Protein AF-A0A7S2ER07-F1 (afdb_monomer)

InterPro domains:
  IPR011704 ATPase, dynein-related, AAA domain [PF07728] (1-76)
  IPR027417 P-loop containing nucleoside triphosphate hydrolase [G3DSA:3.40.50.300] (1-93)
  IPR027417 P-loop containing nucleoside triphosphate hydrolase [SSF52540] (4-98)

Solvent-accessible surface area (backbone atoms only — not comparable to full-atom values): 8187 Å² total; per-residue (Å²): 132,60,66,73,60,53,61,60,46,45,44,45,58,37,97,78,22,30,41,75,41,86,66,81,80,89,75,81,88,60,96,59,102,61,85,77,63,89,78,65,77,55,52,72,44,70,63,58,93,85,64,78,88,86,87,84,76,81,72,68,82,47,92,94,51,77,66,76,54,71,78,59,54,72,58,49,88,84,79,89,78,79,83,90,76,56,64,67,64,50,46,54,52,50,52,58,59,54,69,71,56,79,92,58,57,70,66,59,52,50,55,49,52,51,55,59,56,63,70,75,110

Foldseek 3Di:
DDPVVLVQCVCCLDPQNKGWDQDDDDDPPDPDPDDDDPVPRIDIDHDDPPDDDDDDADDPDDPPGDDDDPVSVVSDDDDDDDDDLDLVVVLVVLCVVLVVDDPDDPVVSVVVSVVVSVVSD

Mean predicted aligned error: 11.17 Å

Radius of gyration: 24.44 Å; Cα contacts (8 Å, |Δi|>4): 63; chains: 1; bounding box: 49×52×50 Å

pLDDT: mean 79.93, std 14.62, range [45.09, 93.94]

Organism: NCBI:txid49249

Structure (mmCIF, N/CA/C/O backbone):
data_AF-A0A7S2ER07-F1
#
_entry.id   AF-A0A7S2ER07-F1
#
loop_
_atom_site.group_PDB
_atom_site.id
_atom_site.type_symbol
_atom_site.label_atom_id
_atom_site.label_alt_id
_atom_site.label_comp_id
_atom_site.label_asym_id
_atom_site.label_entity_id
_atom_site.label_seq_id
_atom_site.pdbx_PDB_ins_code
_atom_site.Cartn_x
_atom_site.Cartn_y
_atom_site.Cartn_z
_atom_site.occupancy
_atom_site.B_iso_or_equiv
_atom_site.auth_seq_id
_atom_site.auth_comp_id
_atom_site.auth_asym_id
_atom_site.auth_atom_id
_atom_site.pdbx_PDB_model_num
ATOM 1 N N . ALA A 1 1 ? 10.441 -0.269 2.471 1.00 69.56 1 ALA A N 1
ATOM 2 C CA . ALA A 1 1 ? 11.152 -1.331 1.736 1.00 69.56 1 ALA A CA 1
ATOM 3 C C . ALA A 1 1 ? 12.578 -0.868 1.507 1.00 69.56 1 ALA A C 1
ATOM 5 O O . ALA A 1 1 ? 12.794 0.339 1.463 1.00 69.56 1 ALA A O 1
ATOM 6 N N . GLU A 1 2 ? 13.528 -1.791 1.425 1.00 80.50 2 GLU A N 1
ATOM 7 C CA . GLU A 1 2 ? 14.911 -1.449 1.090 1.00 80.50 2 GLU A CA 1
ATOM 8 C C . GLU A 1 2 ? 15.017 -1.025 -0.374 1.00 80.50 2 GLU A C 1
ATOM 10 O O . GLU A 1 2 ? 14.370 -1.615 -1.243 1.00 80.50 2 GLU A O 1
ATOM 15 N N . ASP A 1 3 ? 15.853 -0.024 -0.642 1.00 79.75 3 ASP A N 1
ATOM 16 C CA . ASP A 1 3 ? 16.015 0.551 -1.980 1.00 79.75 3 ASP A CA 1
ATOM 17 C C . ASP A 1 3 ? 16.474 -0.519 -2.994 1.00 79.75 3 ASP A C 1
ATOM 19 O O . ASP A 1 3 ? 15.942 -0.587 -4.098 1.00 79.75 3 ASP A O 1
ATOM 23 N N . ALA A 1 4 ? 17.323 -1.464 -2.571 1.00 80.69 4 ALA A N 1
ATOM 24 C CA . ALA A 1 4 ? 17.785 -2.588 -3.393 1.00 80.69 4 ALA A CA 1
ATOM 25 C C . ALA A 1 4 ? 16.654 -3.520 -3.876 1.00 80.69 4 ALA A C 1
ATOM 27 O O . ALA A 1 4 ? 16.718 -4.075 -4.973 1.00 80.69 4 ALA A O 1
ATOM 28 N N . VAL A 1 5 ? 15.598 -3.703 -3.075 1.00 81.38 5 VAL A N 1
ATOM 29 C CA . VAL A 1 5 ? 14.429 -4.499 -3.485 1.00 81.38 5 VAL A CA 1
ATOM 30 C C . VAL A 1 5 ? 13.601 -3.721 -4.503 1.00 81.38 5 VAL A C 1
ATOM 32 O O . VAL A 1 5 ? 13.159 -4.285 -5.501 1.00 81.38 5 VAL A O 1
ATOM 35 N N . LEU A 1 6 ? 13.420 -2.419 -4.277 1.00 80.81 6 LEU A N 1
ATOM 36 C CA . LEU A 1 6 ? 12.673 -1.546 -5.182 1.00 80.81 6 LEU A CA 1
ATOM 37 C C . LEU A 1 6 ? 13.361 -1.437 -6.549 1.00 80.81 6 LEU A C 1
ATOM 39 O O . LEU A 1 6 ? 12.692 -1.499 -7.578 1.00 80.81 6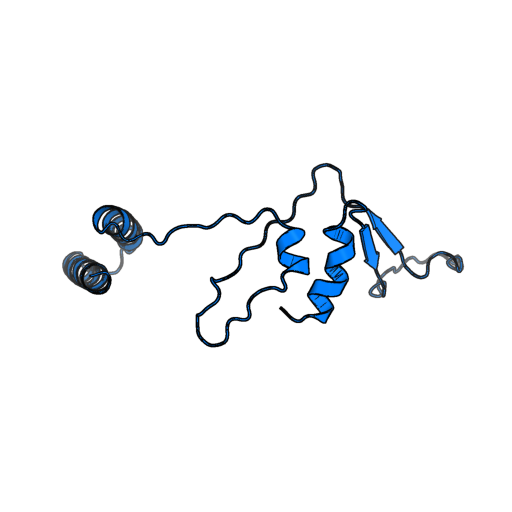 LEU A O 1
ATOM 43 N N . GLU A 1 7 ? 14.692 -1.375 -6.567 1.00 82.19 7 GLU A N 1
ATOM 44 C CA . GLU A 1 7 ? 15.485 -1.381 -7.796 1.00 82.19 7 GLU A CA 1
ATOM 45 C C . GLU A 1 7 ? 15.317 -2.666 -8.607 1.00 82.19 7 GLU A C 1
ATOM 47 O O . GLU A 1 7 ? 15.234 -2.610 -9.831 1.00 82.19 7 GLU A O 1
ATOM 52 N N . ARG A 1 8 ? 15.184 -3.826 -7.955 1.00 81.38 8 ARG A N 1
ATOM 53 C CA . ARG A 1 8 ? 14.914 -5.090 -8.663 1.00 81.38 8 ARG A CA 1
ATOM 54 C C . ARG A 1 8 ? 13.523 -5.118 -9.293 1.00 81.38 8 ARG A C 1
ATOM 56 O O . ARG A 1 8 ? 13.349 -5.692 -10.365 1.00 81.38 8 ARG A O 1
ATOM 63 N N . LEU A 1 9 ? 12.547 -4.464 -8.663 1.00 84.75 9 LEU A N 1
ATOM 64 C CA . LEU A 1 9 ? 11.174 -4.380 -9.167 1.00 84.75 9 LEU A CA 1
ATOM 65 C C . LEU A 1 9 ? 11.005 -3.386 -10.319 1.00 84.75 9 LEU A C 1
ATOM 67 O O . LEU A 1 9 ? 10.015 -3.469 -11.043 1.00 84.75 9 LEU A O 1
ATOM 71 N N . ASN A 1 10 ? 11.962 -2.480 -10.532 1.00 85.12 10 ASN A N 1
ATOM 72 C CA . ASN A 1 10 ? 11.891 -1.474 -11.590 1.00 85.12 10 ASN A CA 1
ATOM 73 C C . ASN A 1 10 ? 11.617 -2.076 -12.975 1.00 85.12 10 ASN A C 1
ATOM 75 O O . ASN A 1 10 ? 10.799 -1.535 -13.715 1.00 85.12 10 ASN A O 1
ATOM 79 N N . SER A 1 11 ? 12.239 -3.216 -13.278 1.00 85.06 11 SER A N 1
ATOM 80 C CA . SER A 1 11 ? 12.072 -3.946 -14.542 1.00 85.06 11 SER A CA 1
ATOM 81 C C . SER A 1 11 ? 10.643 -4.465 -14.770 1.00 85.06 11 SER A C 1
ATOM 83 O O . SER A 1 11 ? 10.164 -4.495 -15.905 1.00 85.06 11 SER A O 1
ATOM 85 N N . VAL A 1 12 ? 9.920 -4.803 -13.698 1.00 88.38 12 VAL A N 1
ATOM 86 C CA . VAL A 1 12 ? 8.520 -5.254 -13.767 1.00 88.38 12 VAL A CA 1
ATOM 87 C C . VAL A 1 12 ? 7.566 -4.070 -13.907 1.00 88.38 12 VAL A C 1
ATOM 89 O O . VAL A 1 12 ? 6.511 -4.190 -14.527 1.00 88.38 12 VAL A O 1
ATOM 92 N N . LEU A 1 13 ? 7.935 -2.929 -13.325 1.00 88.88 13 LEU A N 1
ATOM 93 C CA . LEU A 1 13 ? 7.151 -1.692 -13.345 1.00 88.88 13 LEU A CA 1
ATOM 94 C C . LEU A 1 13 ? 7.348 -0.876 -14.633 1.00 88.88 13 LEU A C 1
ATOM 96 O O . LEU A 1 13 ? 6.593 0.056 -14.899 1.00 88.88 13 LEU A O 1
ATOM 100 N N . GLU A 1 14 ? 8.364 -1.204 -15.426 1.00 85.69 14 GLU A N 1
ATOM 101 C CA . GLU A 1 14 ? 8.602 -0.633 -16.748 1.00 85.69 14 GLU A CA 1
ATOM 102 C C . GLU A 1 14 ? 7.764 -1.334 -17.833 1.00 85.69 14 GLU A C 1
ATOM 104 O O . GLU A 1 14 ? 7.293 -2.456 -17.632 1.00 85.69 14 GLU A O 1
ATOM 109 N N . PRO A 1 15 ? 7.592 -0.722 -19.024 1.00 82.06 15 PRO A N 1
ATOM 110 C CA . PRO A 1 15 ? 6.816 -1.317 -20.118 1.00 82.06 15 PRO A CA 1
ATOM 111 C C . PRO A 1 15 ? 7.288 -2.714 -20.550 1.00 82.06 15 PRO A C 1
ATOM 113 O O . PRO A 1 15 ? 6.517 -3.481 -21.128 1.00 82.06 15 PRO A O 1
ATOM 116 N N . SER A 1 16 ? 8.550 -3.055 -20.277 1.00 82.88 16 SER A N 1
ATOM 117 C CA . SER A 1 16 ? 9.119 -4.380 -20.523 1.00 82.88 16 SER A CA 1
ATOM 118 C C . SER A 1 16 ? 8.437 -5.472 -19.689 1.00 82.88 16 SER A C 1
ATOM 120 O O . SER A 1 16 ? 8.270 -6.583 -20.197 1.00 82.88 16 SER A O 1
ATOM 122 N N . ARG A 1 17 ? 7.977 -5.149 -18.469 1.00 87.94 17 ARG A N 1
ATOM 123 C CA . ARG A 1 17 ? 7.319 -6.053 -17.510 1.00 87.94 17 ARG A CA 1
ATOM 124 C C . ARG A 1 17 ? 8.111 -7.345 -17.282 1.00 87.94 17 ARG A C 1
ATOM 126 O O . ARG A 1 17 ? 7.550 -8.443 -17.334 1.00 87.94 17 ARG A O 1
ATOM 133 N N . LEU A 1 18 ? 9.420 -7.212 -17.088 1.00 88.69 18 LEU A N 1
ATOM 134 C CA . LEU A 1 18 ? 10.348 -8.331 -16.904 1.00 88.69 18 LEU A CA 1
ATOM 135 C C . LEU A 1 18 ? 10.802 -8.416 -15.450 1.00 88.69 18 LEU A C 1
ATOM 137 O O . LEU A 1 18 ? 10.964 -7.391 -14.807 1.00 88.69 18 LEU A O 1
ATOM 141 N N . LEU A 1 19 ? 11.056 -9.619 -14.947 1.00 86.19 19 LEU A N 1
ATOM 142 C CA . LEU A 1 19 ? 11.766 -9.854 -13.694 1.00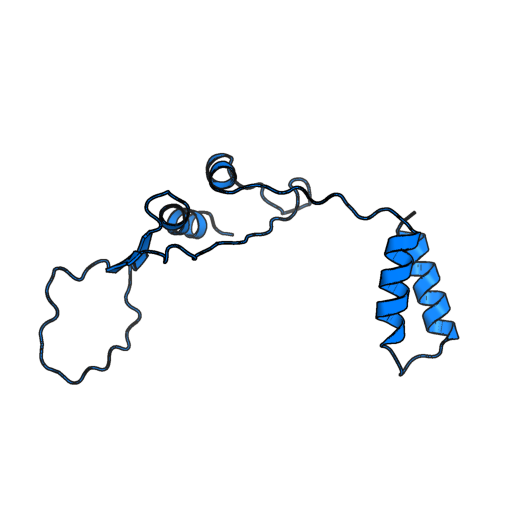 86.19 19 LEU A CA 1
ATOM 143 C C . LEU A 1 19 ? 12.973 -10.744 -13.975 1.00 86.19 19 LEU A C 1
ATOM 145 O O . LEU A 1 19 ? 12.821 -11.839 -14.514 1.00 86.19 19 LEU A O 1
ATOM 149 N N . VAL A 1 20 ? 14.161 -10.294 -13.584 1.00 79.06 20 VAL A N 1
ATOM 150 C CA . VAL A 1 20 ? 15.387 -11.083 -13.738 1.00 79.06 20 VAL A CA 1
ATOM 151 C C . VAL A 1 20 ? 15.607 -11.922 -12.485 1.00 79.06 20 VAL A C 1
ATOM 153 O O . VAL A 1 20 ? 15.782 -11.383 -11.389 1.00 79.06 20 VAL A O 1
ATOM 156 N N . LEU A 1 21 ? 15.623 -13.245 -12.640 1.00 77.81 21 LEU A N 1
ATOM 157 C CA . LEU A 1 21 ? 16.051 -14.151 -11.579 1.00 77.81 21 LEU A CA 1
ATOM 158 C C . LEU A 1 21 ? 17.574 -14.284 -11.607 1.00 77.81 21 LEU A C 1
ATOM 160 O O . LEU A 1 21 ? 18.126 -14.994 -12.446 1.00 77.81 21 LEU A O 1
ATOM 164 N N . ALA A 1 22 ? 18.237 -13.596 -10.676 1.00 68.94 22 ALA A N 1
ATOM 165 C CA . ALA A 1 22 ? 19.691 -13.657 -10.522 1.00 68.94 22 ALA A CA 1
ATOM 166 C C . ALA A 1 22 ? 20.173 -15.010 -9.964 1.00 68.94 22 ALA A C 1
ATOM 168 O O . ALA A 1 22 ? 21.286 -15.438 -10.249 1.00 68.94 22 ALA A O 1
ATOM 169 N N . GLU A 1 23 ? 19.332 -15.697 -9.185 1.00 67.94 23 GLU A N 1
ATOM 170 C CA . GLU A 1 23 ? 19.664 -16.969 -8.545 1.00 67.94 23 GLU A CA 1
ATOM 171 C C . GLU A 1 23 ? 18.467 -17.917 -8.659 1.00 67.94 23 GLU A C 1
ATOM 173 O O . GLU A 1 23 ? 17.369 -17.624 -8.180 1.00 67.94 23 GLU A O 1
ATOM 178 N N . LYS A 1 24 ? 18.662 -19.071 -9.304 1.00 61.25 24 LYS A N 1
ATOM 179 C CA . LYS A 1 24 ? 17.697 -20.169 -9.241 1.00 61.25 24 LYS A CA 1
ATOM 180 C C . LYS A 1 24 ? 17.925 -20.866 -7.901 1.00 61.25 24 LYS A C 1
ATOM 182 O O . LYS A 1 24 ? 18.910 -21.584 -7.754 1.00 61.25 24 LYS A O 1
ATOM 187 N N . GLY A 1 25 ? 17.060 -20.615 -6.917 1.00 54.22 25 GLY A N 1
ATOM 188 C CA . GLY A 1 25 ? 17.065 -21.358 -5.656 1.00 54.22 25 GLY A CA 1
ATOM 189 C C . GLY A 1 25 ? 17.086 -22.857 -5.957 1.00 54.22 25 GLY A C 1
ATOM 190 O O . GLY A 1 25 ? 16.233 -23.352 -6.694 1.00 54.22 25 GLY A O 1
ATOM 191 N N . GLY A 1 26 ? 18.124 -23.544 -5.484 1.00 52.97 26 GLY A N 1
ATOM 192 C CA . GLY A 1 26 ? 18.356 -24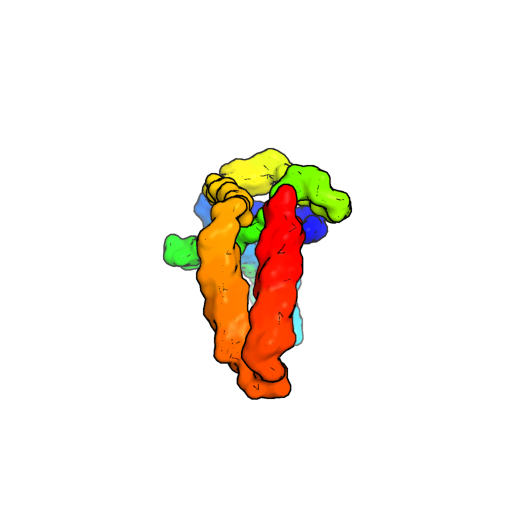.950 -5.778 1.00 52.97 26 GLY A CA 1
ATOM 193 C C . GLY A 1 26 ? 17.251 -25.832 -5.212 1.00 52.97 26 GLY A C 1
ATOM 194 O O . GLY A 1 26 ? 17.267 -26.137 -4.030 1.00 52.97 26 GLY A O 1
ATOM 195 N N . ASP A 1 27 ? 16.325 -26.242 -6.070 1.00 45.91 27 ASP A N 1
ATOM 196 C CA . ASP A 1 27 ? 15.784 -27.600 -6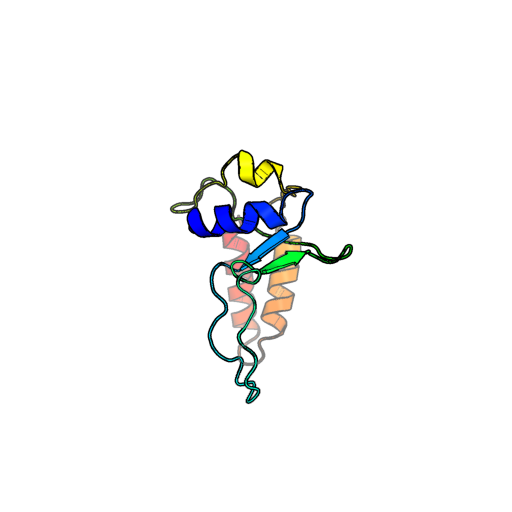.111 1.00 45.91 27 ASP A CA 1
ATOM 197 C C . ASP A 1 27 ? 15.151 -27.815 -7.490 1.00 45.91 27 ASP A C 1
ATOM 199 O O . ASP A 1 27 ? 13.944 -27.732 -7.703 1.00 45.91 27 ASP A O 1
ATOM 203 N N . VAL A 1 28 ? 16.015 -28.008 -8.481 1.00 49.62 28 VAL A N 1
ATOM 204 C CA . VAL A 1 28 ? 15.640 -28.816 -9.636 1.00 49.62 28 VAL A CA 1
ATOM 205 C C . VAL A 1 28 ? 16.385 -30.120 -9.454 1.00 49.62 28 VAL A C 1
ATOM 207 O O . VAL A 1 28 ? 17.435 -30.348 -10.046 1.00 49.62 28 VAL A O 1
ATOM 210 N N . SER A 1 29 ? 15.855 -30.956 -8.568 1.00 45.34 29 SER A N 1
ATOM 211 C CA . SER A 1 29 ? 16.051 -32.399 -8.603 1.00 45.34 29 SER A CA 1
ATOM 212 C C . SER A 1 29 ? 15.432 -32.943 -9.895 1.00 45.34 29 SER A C 1
ATOM 214 O O . SER A 1 29 ? 14.367 -33.551 -9.912 1.00 45.34 29 SER A O 1
ATOM 216 N N . LEU A 1 30 ? 16.100 -32.687 -11.017 1.00 47.62 30 LEU A N 1
ATOM 217 C CA . LEU A 1 30 ? 15.932 -33.483 -12.219 1.00 47.62 30 LEU A CA 1
ATOM 218 C C . LEU A 1 30 ? 17.151 -34.390 -12.290 1.00 47.62 30 LEU A C 1
ATOM 220 O O . LEU A 1 30 ? 18.237 -33.992 -12.704 1.00 47.62 30 LEU A O 1
ATOM 224 N N . ASP A 1 31 ? 16.940 -35.609 -11.804 1.00 45.38 31 ASP A N 1
ATOM 225 C CA . ASP A 1 31 ? 17.634 -36.808 -12.253 1.00 45.38 31 ASP A CA 1
ATOM 226 C C . ASP A 1 31 ? 17.538 -36.880 -13.780 1.00 45.38 31 ASP A C 1
ATOM 228 O O . ASP A 1 31 ? 16.604 -37.446 -14.339 1.00 45.38 31 ASP A O 1
ATOM 232 N N . SER A 1 32 ? 18.422 -36.168 -14.467 1.00 45.09 32 SER A N 1
ATOM 233 C CA . SER A 1 32 ? 18.648 -36.256 -15.902 1.00 45.09 32 SER A CA 1
ATOM 234 C C . SER A 1 32 ? 19.977 -35.577 -16.174 1.00 45.09 32 SER A C 1
ATOM 236 O O . SER A 1 32 ? 20.125 -34.367 -16.029 1.00 45.09 32 SER A O 1
ATOM 238 N N . SER A 1 33 ? 20.955 -36.394 -16.526 1.00 51.94 33 SER A N 1
ATOM 239 C CA . SER A 1 33 ? 22.261 -36.034 -17.056 1.00 51.94 33 SER A CA 1
ATOM 240 C C . SER A 1 33 ? 22.148 -35.201 -18.340 1.00 51.94 33 SER A C 1
ATOM 242 O O . SER A 1 33 ? 22.417 -35.699 -19.430 1.00 51.94 33 SER A O 1
ATOM 244 N N . GLU A 1 34 ? 21.753 -33.941 -18.220 1.00 50.75 34 GLU A N 1
ATOM 245 C CA . GLU A 1 34 ? 21.889 -32.947 -19.274 1.00 50.75 34 GLU A CA 1
ATOM 246 C C . GLU A 1 34 ? 22.567 -31.721 -18.670 1.00 50.75 34 GLU A C 1
ATOM 248 O O . GLU A 1 34 ? 22.037 -31.055 -17.778 1.00 50.75 34 GLU A O 1
ATOM 253 N N . GLU A 1 35 ? 23.797 -31.468 -19.113 1.00 50.88 35 GLU A N 1
ATOM 254 C CA . GLU A 1 35 ? 24.515 -30.237 -18.813 1.00 50.88 35 GLU A CA 1
ATOM 255 C C . GLU A 1 35 ? 23.629 -29.055 -19.228 1.00 50.88 35 GLU A C 1
ATOM 257 O O . GLU A 1 35 ? 23.318 -28.883 -20.407 1.00 50.88 35 GLU A O 1
ATOM 262 N N . LEU A 1 36 ? 23.175 -28.262 -18.251 1.00 48.72 36 LEU A N 1
ATOM 263 C CA . LEU A 1 36 ? 22.379 -27.072 -18.538 1.00 48.72 36 LEU A CA 1
ATOM 264 C C . LEU A 1 36 ? 23.199 -26.126 -19.434 1.00 48.72 36 LEU A C 1
ATOM 266 O O . LEU A 1 36 ? 24.320 -25.772 -19.058 1.00 48.72 36 LEU A O 1
ATOM 270 N N . PRO A 1 37 ? 22.661 -25.678 -20.585 1.00 47.28 37 PRO A N 1
ATOM 271 C CA . PRO A 1 37 ? 23.366 -24.757 -21.466 1.00 47.28 37 PRO A CA 1
ATOM 272 C C . PRO A 1 37 ? 23.760 -23.467 -20.737 1.00 47.28 37 PRO A C 1
ATOM 274 O O . PRO A 1 37 ? 22.984 -22.901 -19.965 1.00 47.28 37 PRO A O 1
ATOM 277 N N . SER A 1 38 ? 24.947 -22.945 -21.043 1.00 50.72 38 SER A N 1
ATOM 278 C CA . SER A 1 38 ? 25.501 -21.688 -20.515 1.00 50.72 38 SER A CA 1
ATOM 279 C C . SER A 1 38 ? 24.684 -20.424 -20.848 1.00 50.72 38 SER A C 1
ATOM 281 O O . SER A 1 38 ? 25.065 -19.327 -20.453 1.00 50.72 38 SER A O 1
ATOM 283 N N . GLU A 1 39 ? 23.558 -20.563 -21.550 1.00 49.47 39 GLU A N 1
ATOM 284 C CA . GLU A 1 39 ? 22.601 -19.494 -21.865 1.00 49.47 39 GLU A CA 1
ATOM 285 C C . GLU A 1 39 ? 21.554 -19.263 -20.756 1.00 49.47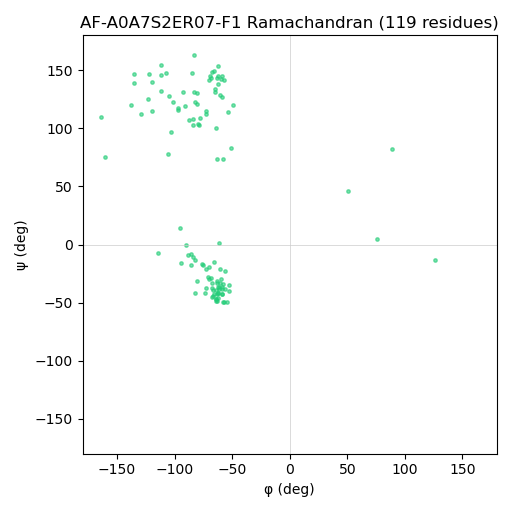 39 GLU A C 1
ATOM 287 O O . GLU A 1 39 ? 20.814 -18.286 -20.805 1.00 49.47 39 GLU A O 1
ATOM 292 N N . PHE A 1 40 ? 21.497 -20.120 -19.728 1.00 46.97 40 PHE A N 1
ATOM 293 C CA . PHE A 1 40 ? 20.496 -20.036 -18.649 1.00 46.97 40 PHE A CA 1
ATOM 294 C C . PHE A 1 40 ? 20.965 -19.278 -17.396 1.00 46.97 40 PHE A C 1
ATOM 296 O O . PHE A 1 40 ? 20.324 -19.335 -16.342 1.00 46.97 40 PHE A O 1
ATOM 303 N N . GLN A 1 41 ? 22.071 -18.544 -17.499 1.00 48.41 41 GLN A N 1
ATOM 304 C CA . GLN A 1 41 ? 22.504 -17.602 -16.474 1.00 48.41 41 GLN A CA 1
ATOM 305 C C . GLN A 1 41 ? 21.683 -16.312 -16.645 1.00 48.41 41 GLN A C 1
ATOM 307 O O . GLN A 1 41 ? 21.939 -15.543 -17.565 1.00 48.41 41 GLN A O 1
ATOM 312 N N . ASN A 1 42 ? 20.695 -16.105 -15.762 1.00 56.88 42 ASN A N 1
ATOM 313 C CA . ASN A 1 42 ? 19.651 -15.058 -15.771 1.00 56.88 42 ASN A CA 1
ATOM 314 C C . ASN A 1 42 ? 18.376 -15.441 -16.545 1.00 56.88 42 ASN A C 1
ATOM 316 O O . ASN A 1 42 ? 18.167 -15.048 -17.688 1.00 56.88 42 ASN A O 1
ATOM 320 N N . THR A 1 43 ? 17.473 -16.186 -15.900 1.00 71.06 43 THR A N 1
ATOM 321 C CA . THR A 1 43 ? 16.133 -16.417 -16.464 1.00 71.06 43 THR A CA 1
ATOM 322 C C . THR A 1 43 ? 15.308 -15.133 -16.351 1.00 71.06 43 THR A C 1
ATOM 324 O O . THR A 1 43 ? 14.969 -14.701 -15.246 1.00 71.06 43 THR A O 1
ATOM 327 N N . GLU A 1 44 ? 14.987 -14.518 -17.487 1.00 82.12 44 GLU A N 1
ATOM 328 C CA . GLU A 1 44 ? 14.044 -13.403 -17.567 1.00 82.12 44 GLU A CA 1
ATOM 329 C C . GLU A 1 44 ? 12.606 -13.934 -17.557 1.00 82.12 44 GLU A C 1
ATOM 331 O O . GLU A 1 44 ? 12.200 -14.705 -18.426 1.00 82.12 44 GLU A O 1
ATOM 336 N N . ILE A 1 45 ? 11.813 -13.516 -16.573 1.00 86.06 45 ILE A N 1
ATOM 337 C CA . ILE A 1 45 ? 10.389 -13.844 -16.488 1.00 86.06 45 ILE A CA 1
ATOM 338 C C . ILE A 1 45 ? 9.586 -12.646 -16.972 1.00 86.06 45 ILE A C 1
ATOM 340 O O . ILE A 1 45 ? 9.678 -11.561 -16.405 1.00 86.06 45 ILE A O 1
ATOM 344 N N . ARG A 1 46 ? 8.750 -12.847 -17.991 1.00 88.50 46 ARG A N 1
ATOM 345 C CA . ARG A 1 46 ? 7.830 -11.821 -18.491 1.00 88.50 46 ARG A CA 1
ATOM 346 C C . ARG A 1 46 ? 6.466 -11.933 -17.820 1.00 88.50 46 ARG A C 1
ATOM 348 O O . ARG A 1 46 ? 5.878 -13.011 -17.775 1.00 88.50 46 ARG A O 1
ATOM 355 N N . ALA A 1 47 ? 5.945 -10.808 -17.339 1.00 90.38 47 ALA A N 1
ATOM 356 C CA . ALA A 1 47 ? 4.608 -10.751 -16.772 1.00 90.38 47 ALA A CA 1
ATOM 357 C C . ALA A 1 47 ? 3.532 -10.962 -17.849 1.00 90.38 47 ALA A C 1
ATOM 359 O O . ALA A 1 47 ? 3.651 -10.479 -18.979 1.00 90.38 47 ALA A O 1
ATOM 360 N N . ASN A 1 48 ? 2.462 -11.658 -17.465 1.00 92.88 48 ASN A N 1
ATOM 361 C CA . ASN A 1 48 ? 1.267 -11.832 -18.286 1.00 92.88 48 ASN A CA 1
ATOM 362 C C . ASN A 1 48 ? 0.590 -10.475 -18.582 1.00 92.88 48 ASN A C 1
ATOM 364 O O . ASN A 1 48 ? 0.709 -9.537 -17.794 1.00 92.88 48 ASN A O 1
ATOM 368 N N . ASP A 1 49 ? -0.147 -10.367 -19.689 1.00 90.69 49 ASP A N 1
ATOM 369 C CA . ASP A 1 49 ? -0.848 -9.132 -20.067 1.00 90.69 49 ASP A CA 1
ATOM 370 C C . ASP A 1 49 ? -1.879 -8.662 -19.028 1.00 90.69 49 ASP A C 1
ATOM 372 O O . ASP A 1 49 ? -2.067 -7.454 -18.854 1.00 90.69 49 ASP A O 1
ATOM 376 N N . ASP A 1 50 ? -2.479 -9.586 -18.277 1.00 93.94 50 ASP A N 1
ATOM 377 C CA . ASP A 1 50 ? -3.438 -9.300 -17.204 1.00 93.94 50 ASP A CA 1
ATOM 378 C C . ASP A 1 50 ? -2.782 -9.125 -15.831 1.00 93.94 50 ASP A C 1
ATOM 380 O O . ASP A 1 50 ? -3.455 -8.823 -14.844 1.00 93.94 50 ASP A O 1
ATOM 384 N N . PHE A 1 51 ? -1.458 -9.259 -15.742 1.00 90.56 51 PHE A N 1
ATOM 385 C CA . PHE A 1 51 ? -0.746 -9.032 -14.493 1.00 90.56 51 PHE A CA 1
ATOM 386 C C . PHE A 1 51 ? -0.864 -7.566 -14.058 1.00 90.56 51 PHE A C 1
ATOM 388 O O . PHE A 1 51 ? -0.680 -6.634 -14.850 1.00 90.56 51 PHE A O 1
ATOM 395 N N . ARG A 1 52 ? -1.174 -7.351 -12.779 1.00 90.81 52 ARG A N 1
ATOM 396 C CA . ARG A 1 52 ? -1.285 -6.030 -12.153 1.00 90.81 52 ARG A CA 1
ATOM 397 C C . ARG A 1 52 ? -0.571 -6.057 -10.808 1.00 90.81 52 ARG A C 1
ATOM 399 O O . ARG A 1 52 ? -0.710 -7.020 -10.057 1.00 90.81 52 ARG A O 1
ATOM 406 N N . ILE A 1 53 ? 0.155 -4.986 -10.494 1.00 89.88 53 ILE A N 1
ATOM 407 C CA . ILE A 1 53 ? 0.755 -4.774 -9.173 1.00 89.88 53 ILE A CA 1
ATOM 408 C C . ILE A 1 53 ? -0.065 -3.718 -8.448 1.00 89.88 53 ILE A C 1
ATOM 410 O O . ILE A 1 53 ? -0.268 -2.620 -8.962 1.00 89.88 53 ILE A O 1
ATOM 414 N N . PHE A 1 54 ? -0.481 -4.050 -7.231 1.00 92.56 54 PHE A N 1
ATOM 415 C CA . PHE A 1 54 ? -1.060 -3.103 -6.292 1.00 92.56 54 PHE A CA 1
ATOM 416 C C . PHE A 1 54 ? -0.092 -2.926 -5.132 1.00 92.56 54 PHE A C 1
ATOM 418 O O . PHE A 1 54 ? 0.420 -3.899 -4.580 1.00 92.56 54 PHE A O 1
ATOM 425 N N . ALA A 1 55 ? 0.159 -1.675 -4.772 1.00 89.69 55 ALA A N 1
ATOM 426 C CA . ALA A 1 55 ? 0.979 -1.319 -3.634 1.00 89.69 55 ALA A CA 1
ATOM 427 C C . ALA A 1 55 ? 0.275 -0.217 -2.849 1.00 89.69 55 ALA A C 1
ATOM 429 O O . ALA A 1 55 ? -0.409 0.634 -3.415 1.00 89.69 55 ALA A O 1
ATOM 430 N N . THR A 1 56 ? 0.461 -0.234 -1.538 1.00 90.00 56 THR A N 1
ATOM 431 C CA . THR A 1 56 ? -0.008 0.819 -0.644 1.00 90.00 56 THR A CA 1
ATOM 432 C C . THR A 1 56 ? 1.194 1.413 0.055 1.00 90.00 56 THR A C 1
ATOM 434 O O . THR A 1 56 ? 2.089 0.682 0.483 1.00 90.00 56 THR A O 1
ATOM 437 N N . MET A 1 57 ? 1.200 2.727 0.219 1.00 84.12 57 MET A N 1
ATOM 438 C CA . MET A 1 57 ? 2.166 3.401 1.068 1.00 84.12 57 MET A CA 1
ATOM 439 C C . MET A 1 57 ? 1.420 4.195 2.124 1.00 84.12 57 MET A C 1
ATOM 441 O O . MET A 1 57 ? 0.336 4.722 1.882 1.00 84.12 57 MET A O 1
ATOM 445 N N . ASN A 1 58 ? 2.018 4.277 3.302 1.00 82.75 58 ASN A N 1
ATOM 446 C CA . ASN A 1 58 ? 1.590 5.268 4.267 1.00 82.75 58 ASN A CA 1
ATOM 447 C C . ASN A 1 58 ? 1.935 6.667 3.730 1.00 82.75 58 ASN A C 1
ATOM 449 O O . ASN A 1 58 ? 2.958 6.805 3.053 1.00 82.75 58 ASN A O 1
ATOM 453 N N . PRO A 1 59 ? 1.136 7.695 4.048 1.00 78.38 59 PRO A N 1
ATOM 454 C CA . PRO A 1 59 ? 1.444 9.060 3.651 1.00 78.38 59 PRO A CA 1
ATOM 455 C C . PRO A 1 59 ? 2.797 9.517 4.216 1.00 78.38 59 PRO A C 1
ATOM 457 O O . PRO A 1 59 ? 3.171 9.168 5.342 1.00 78.38 59 PRO A O 1
ATOM 460 N N . GLY A 1 60 ? 3.532 10.287 3.408 1.00 65.69 60 GLY A N 1
ATOM 461 C CA . GLY A 1 60 ? 4.777 10.938 3.812 1.00 65.69 60 GLY A CA 1
ATOM 462 C C . GLY A 1 60 ? 4.508 11.974 4.900 1.00 65.69 60 GLY A C 1
ATOM 463 O O . GLY A 1 60 ? 3.574 12.763 4.779 1.00 65.69 60 GLY A O 1
ATOM 464 N N . GLY A 1 61 ? 5.284 11.936 5.986 1.00 68.31 61 GLY A N 1
ATOM 465 C CA . GLY A 1 61 ? 5.163 12.877 7.108 1.00 68.31 61 GLY A CA 1
ATOM 466 C C . GLY A 1 61 ? 4.997 12.229 8.484 1.00 68.31 61 GLY A C 1
ATOM 467 O O . GLY A 1 61 ? 5.187 12.903 9.492 1.00 68.31 61 GLY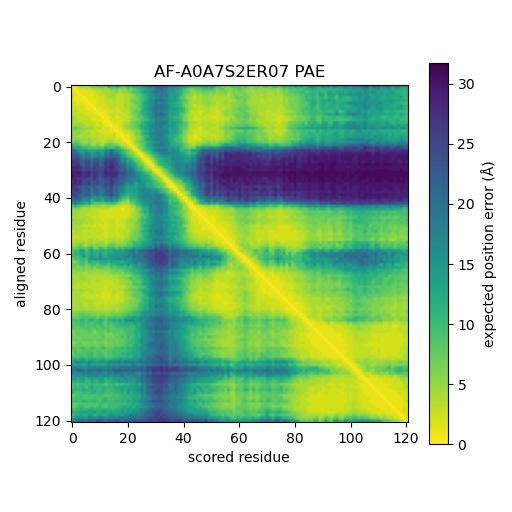 A O 1
ATOM 468 N N . ASP A 1 62 ? 4.697 10.930 8.548 1.00 70.06 62 ASP A N 1
ATOM 469 C CA . ASP A 1 62 ? 4.658 10.185 9.812 1.00 70.06 62 ASP A CA 1
ATOM 470 C C . ASP A 1 62 ? 6.061 9.683 10.210 1.00 70.06 62 ASP A C 1
ATOM 472 O O . ASP A 1 62 ? 6.905 9.379 9.358 1.00 70.06 62 ASP A O 1
ATOM 476 N N . PHE A 1 63 ? 6.336 9.608 11.512 1.00 68.19 63 PHE A N 1
ATOM 477 C CA . PHE A 1 63 ? 7.677 9.348 12.034 1.00 68.19 63 PHE A CA 1
ATOM 478 C C . PHE A 1 63 ? 8.206 7.984 11.564 1.00 68.19 63 PHE A C 1
ATOM 480 O O . PHE A 1 63 ? 7.546 6.953 11.691 1.00 68.19 63 PHE A O 1
ATOM 487 N N . GLY A 1 64 ? 9.417 7.975 11.000 1.00 68.56 64 GLY A N 1
ATOM 488 C CA . GLY A 1 64 ? 10.055 6.759 10.484 1.00 68.56 64 GLY A CA 1
ATOM 489 C C . GLY A 1 64 ? 9.510 6.262 9.140 1.00 68.56 64 GLY A C 1
ATOM 490 O O . GLY A 1 64 ? 9.953 5.216 8.660 1.00 68.56 64 GLY A O 1
ATOM 491 N N . LYS A 1 65 ? 8.586 6.991 8.498 1.00 77.56 65 LYS A N 1
ATOM 492 C CA . LYS A 1 65 ? 8.056 6.629 7.178 1.00 77.56 65 LYS A CA 1
ATOM 493 C C . LYS A 1 65 ? 8.789 7.404 6.088 1.00 77.56 65 LYS A C 1
ATOM 495 O O . LYS A 1 65 ? 8.760 8.629 6.044 1.00 77.56 65 LYS A O 1
ATOM 500 N N . ARG A 1 66 ? 9.482 6.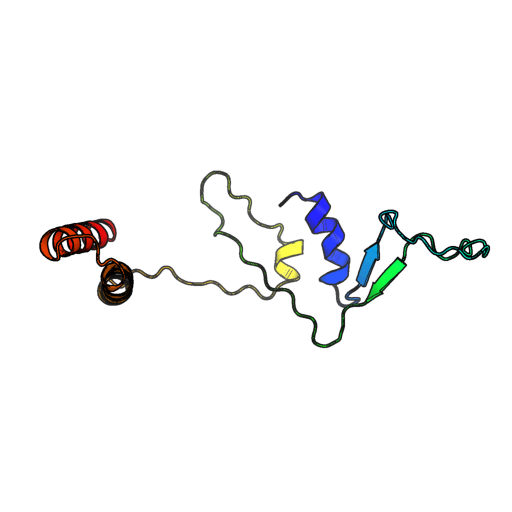671 5.213 1.00 74.62 66 ARG A N 1
ATOM 501 C CA . ARG A 1 66 ? 10.200 7.241 4.067 1.00 74.62 66 ARG A CA 1
ATOM 502 C C . ARG A 1 66 ? 9.235 7.454 2.911 1.00 74.62 66 ARG A C 1
ATOM 504 O O . ARG A 1 66 ? 8.512 6.532 2.534 1.00 74.62 66 ARG A O 1
ATOM 511 N N . GLU A 1 67 ? 9.273 8.647 2.335 1.00 81.62 67 GLU A N 1
ATOM 512 C CA . GLU A 1 67 ? 8.629 8.899 1.053 1.00 81.62 67 GLU A CA 1
ATOM 513 C C . GLU A 1 67 ? 9.281 8.047 -0.038 1.00 81.62 67 GLU A C 1
ATOM 515 O O . GLU A 1 67 ? 10.495 7.814 -0.030 1.00 81.62 67 GLU A O 1
ATOM 520 N N . LEU A 1 68 ? 8.467 7.571 -0.981 1.00 82.12 68 LEU A N 1
ATOM 521 C CA . LEU A 1 68 ? 8.996 6.919 -2.171 1.00 82.12 68 LEU A CA 1
ATOM 522 C C . LEU A 1 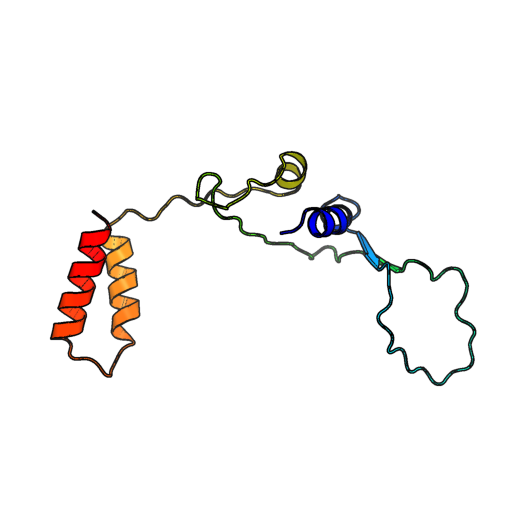68 ? 9.690 7.949 -3.059 1.00 82.12 68 LEU A C 1
ATOM 524 O O . LEU A 1 68 ? 9.234 9.089 -3.185 1.00 82.12 68 LEU A O 1
ATOM 528 N N . SER A 1 69 ? 10.766 7.527 -3.723 1.00 84.75 69 SER A N 1
ATOM 529 C CA . SER A 1 69 ? 11.456 8.387 -4.680 1.00 84.75 69 SER A CA 1
ATOM 530 C C . SER A 1 69 ? 10.497 8.819 -5.802 1.00 84.75 69 SER A C 1
ATOM 532 O O . SER A 1 69 ? 9.649 8.024 -6.232 1.00 84.75 69 SER A O 1
ATOM 534 N N . PRO A 1 70 ? 10.629 10.050 -6.335 1.00 85.38 70 PRO A N 1
ATOM 535 C CA . PRO A 1 70 ? 9.806 10.509 -7.455 1.00 85.38 70 PRO A CA 1
ATOM 536 C C . PRO A 1 70 ? 9.834 9.552 -8.656 1.00 85.38 70 PRO A C 1
ATOM 538 O O . PRO A 1 70 ? 8.817 9.354 -9.314 1.00 85.38 70 PRO A O 1
ATOM 541 N N . ALA A 1 71 ? 10.983 8.910 -8.897 1.00 84.69 71 ALA A N 1
ATOM 542 C CA . ALA A 1 71 ? 11.183 7.951 -9.981 1.00 84.69 71 ALA A CA 1
ATOM 543 C C . ALA A 1 71 ? 10.406 6.637 -9.805 1.00 84.69 71 ALA A C 1
ATOM 545 O O . ALA A 1 71 ? 10.075 5.995 -10.799 1.00 84.69 71 ALA A O 1
ATOM 546 N N . LEU A 1 72 ? 10.135 6.213 -8.567 1.00 84.94 72 LEU A N 1
ATOM 547 C CA . LEU A 1 72 ? 9.296 5.046 -8.308 1.00 84.94 72 LEU A CA 1
ATOM 548 C C . LEU A 1 72 ? 7.815 5.426 -8.361 1.00 84.94 72 LEU A C 1
ATOM 550 O O . LEU A 1 72 ? 7.026 4.704 -8.963 1.00 84.94 72 LEU A O 1
ATOM 554 N N . ARG A 1 73 ? 7.441 6.583 -7.794 1.00 87.75 73 ARG A N 1
ATOM 555 C CA . ARG A 1 73 ? 6.056 7.089 -7.830 1.00 87.75 73 ARG A CA 1
ATOM 556 C C . ARG A 1 73 ? 5.549 7.279 -9.257 1.00 87.75 73 ARG A C 1
ATOM 558 O O . ARG A 1 73 ? 4.409 6.930 -9.530 1.00 87.75 73 ARG A O 1
ATOM 565 N N . SER A 1 74 ? 6.395 7.746 -10.177 1.00 88.38 74 SER A N 1
ATOM 566 C CA . SER A 1 74 ? 6.021 7.928 -11.587 1.00 88.38 74 SER A CA 1
ATOM 567 C C . SER A 1 74 ? 5.720 6.627 -12.342 1.00 88.38 74 SER A C 1
ATOM 569 O O . SER A 1 74 ? 5.135 6.681 -13.421 1.00 88.38 74 SER A O 1
ATOM 571 N N . ARG A 1 75 ? 6.096 5.464 -11.793 1.00 89.94 75 ARG A N 1
ATOM 572 C CA . ARG A 1 75 ? 5.810 4.137 -12.370 1.00 89.94 75 ARG A CA 1
ATOM 573 C C . ARG A 1 75 ? 4.472 3.562 -11.907 1.00 89.94 75 ARG A C 1
ATOM 575 O O . ARG A 1 75 ? 4.031 2.545 -12.432 1.00 89.94 75 ARG A O 1
ATOM 582 N N . PHE A 1 76 ? 3.829 4.197 -10.930 1.00 90.38 76 PHE A N 1
ATOM 583 C CA . PHE A 1 76 ? 2.515 3.819 -10.430 1.00 90.38 76 PHE A CA 1
ATOM 584 C C . PHE A 1 76 ? 1.474 4.875 -10.792 1.00 90.38 76 PHE A C 1
ATOM 586 O O . PHE A 1 76 ? 1.763 6.061 -10.935 1.00 90.38 76 PHE A O 1
ATOM 593 N N . THR A 1 77 ? 0.220 4.442 -10.872 1.00 91.94 77 THR A N 1
ATOM 594 C CA . THR A 1 77 ? -0.918 5.352 -10.759 1.00 91.94 77 THR A CA 1
ATOM 595 C C . THR A 1 77 ? -1.216 5.549 -9.278 1.00 91.94 77 THR A C 1
ATOM 597 O O . THR A 1 77 ? -1.682 4.629 -8.608 1.00 91.94 77 THR A O 1
ATOM 600 N N . GLU A 1 78 ? -0.909 6.733 -8.752 1.00 91.25 78 GLU A N 1
ATOM 601 C CA . GLU A 1 78 ? -1.147 7.058 -7.347 1.00 91.25 78 GLU A CA 1
ATOM 602 C C . GLU A 1 78 ? -2.613 7.443 -7.118 1.00 91.25 78 GLU A C 1
ATOM 604 O O . GLU A 1 78 ? -3.173 8.277 -7.830 1.00 91.25 78 GLU A O 1
ATOM 609 N N . ILE A 1 79 ? -3.228 6.831 -6.106 1.00 92.75 79 ILE A N 1
ATOM 610 C CA . ILE A 1 79 ? -4.583 7.154 -5.658 1.00 92.75 79 ILE A CA 1
ATOM 611 C C . ILE A 1 79 ? -4.485 7.609 -4.207 1.00 92.75 79 ILE A C 1
ATOM 613 O O . ILE A 1 79 ? -4.131 6.826 -3.325 1.00 92.75 79 ILE A O 1
ATOM 617 N N . TRP A 1 80 ? -4.806 8.878 -3.960 1.00 89.56 80 TRP A N 1
ATOM 618 C CA . TRP A 1 80 ? -4.874 9.412 -2.607 1.00 89.56 80 TRP A CA 1
ATOM 619 C C . TRP A 1 80 ? -6.222 9.083 -1.971 1.00 89.56 80 TRP A C 1
ATOM 621 O O . TRP A 1 80 ? -7.272 9.467 -2.491 1.00 89.56 80 TRP A O 1
ATOM 631 N N . VAL A 1 81 ? -6.190 8.395 -0.830 1.00 88.88 81 VAL A N 1
ATOM 632 C CA . VAL A 1 81 ? -7.391 8.087 -0.051 1.00 88.88 81 VAL A CA 1
ATOM 633 C C . VAL A 1 81 ? -7.514 9.125 1.067 1.00 88.88 81 VAL A C 1
ATOM 635 O O . VAL A 1 81 ? -6.632 9.186 1.926 1.00 88.88 81 VAL A O 1
ATOM 638 N N . PRO A 1 82 ? -8.567 9.963 1.073 1.00 85.88 82 PRO A N 1
ATOM 639 C CA . PRO A 1 82 ? -8.768 10.929 2.144 1.00 85.88 82 PRO A CA 1
ATOM 640 C C . PRO A 1 82 ? -9.044 10.214 3.471 1.00 85.88 82 PRO A C 1
ATOM 642 O O . PRO A 1 82 ? -9.635 9.134 3.498 1.00 85.88 82 PRO A O 1
ATOM 645 N N . SER A 1 83 ? -8.640 10.840 4.579 1.00 83.69 83 SER A N 1
ATOM 646 C CA . SER A 1 83 ? -8.963 10.324 5.910 1.00 83.69 83 SER A CA 1
ATOM 647 C C . SER A 1 83 ? -10.476 10.304 6.122 1.00 83.69 83 SER A C 1
ATOM 649 O O . SER A 1 83 ? -11.174 11.258 5.767 1.00 83.69 83 SER A O 1
ATOM 651 N N . VAL A 1 84 ? -10.982 9.229 6.726 1.00 84.88 84 VAL A N 1
ATOM 652 C CA . VAL A 1 84 ? -12.377 9.159 7.162 1.00 84.88 84 VAL A CA 1
ATOM 653 C C . VAL A 1 84 ? -12.484 9.955 8.456 1.00 84.88 84 VAL A C 1
ATOM 655 O O . VAL A 1 84 ? -11.961 9.532 9.481 1.00 84.88 84 VAL A O 1
ATOM 658 N N . ILE A 1 85 ? -13.132 11.115 8.392 1.00 83.38 85 ILE A N 1
ATOM 659 C CA . ILE A 1 85 ? -13.334 12.018 9.541 1.00 83.38 85 ILE A CA 1
ATOM 660 C C . ILE A 1 85 ? -14.808 12.150 9.937 1.00 83.38 85 ILE A C 1
ATOM 662 O O . ILE A 1 85 ? -15.133 12.773 10.941 1.00 83.38 85 ILE A O 1
ATOM 666 N N . ASP A 1 86 ? -15.717 11.585 9.141 1.00 89.38 86 ASP A N 1
ATOM 667 C CA . ASP A 1 86 ? -17.145 11.638 9.426 1.00 89.38 86 ASP A CA 1
ATOM 668 C C . ASP A 1 86 ? -17.489 10.711 10.599 1.00 89.38 86 ASP A C 1
ATOM 670 O O . ASP A 1 86 ? -17.374 9.483 10.500 1.00 89.38 86 ASP A O 1
ATOM 674 N N . ARG A 1 87 ? -17.942 11.310 11.708 1.00 90.19 87 ARG A N 1
ATOM 675 C CA . ARG A 1 87 ? -18.290 10.594 12.943 1.00 90.19 87 ARG A CA 1
ATOM 676 C C . ARG A 1 87 ? -19.331 9.509 12.686 1.00 90.19 87 ARG A C 1
ATOM 678 O O . ARG A 1 87 ? -19.219 8.431 13.258 1.00 90.19 87 ARG A O 1
ATOM 685 N N . HIS A 1 88 ? -20.313 9.760 11.818 1.00 91.44 88 HIS A N 1
ATOM 686 C CA . HIS A 1 88 ? -21.367 8.786 11.529 1.00 91.44 88 HIS A CA 1
ATOM 687 C C . HIS A 1 88 ? -20.827 7.542 10.809 1.00 91.44 88 HIS A C 1
ATOM 689 O O . HIS A 1 88 ? -21.139 6.413 11.188 1.00 91.44 88 HIS A O 1
ATOM 695 N N . SER A 1 89 ? -19.964 7.736 9.813 1.00 91.00 89 SER A N 1
ATOM 696 C CA . SER A 1 89 ? -19.305 6.650 9.084 1.00 91.00 89 SER A CA 1
ATOM 697 C C . SER A 1 89 ? -18.417 5.806 9.998 1.00 91.00 89 SER A C 1
ATOM 699 O O . SER A 1 89 ? -18.431 4.577 9.922 1.00 91.00 89 SER A O 1
ATOM 701 N N . ILE A 1 90 ? -17.669 6.452 10.896 1.00 92.00 90 ILE A N 1
ATOM 702 C CA . ILE A 1 90 ? -16.829 5.760 11.881 1.00 92.00 90 ILE A CA 1
ATOM 703 C C . ILE A 1 90 ? -17.697 4.984 12.868 1.00 92.00 90 ILE A C 1
ATOM 705 O O . ILE A 1 90 ? -17.408 3.824 13.161 1.00 92.00 90 ILE A O 1
ATOM 709 N N . ASP A 1 91 ? -18.790 5.586 13.328 1.00 93.44 91 ASP A N 1
ATOM 710 C CA . ASP A 1 91 ? -19.736 4.949 14.232 1.00 93.44 91 ASP A CA 1
ATOM 711 C C . ASP A 1 91 ? -20.338 3.669 13.642 1.00 93.44 91 ASP A C 1
ATOM 713 O O . ASP A 1 91 ? -20.367 2.633 14.307 1.00 93.44 91 ASP A O 1
ATOM 717 N N . LEU A 1 92 ? -20.705 3.692 12.358 1.00 93.25 92 LEU A N 1
ATOM 718 C CA . LEU A 1 92 ? -21.197 2.511 11.649 1.00 93.25 92 LEU A CA 1
ATOM 719 C C . LEU A 1 92 ? -20.166 1.368 11.645 1.00 93.25 92 LEU A C 1
ATOM 721 O O . LEU A 1 92 ? -20.515 0.204 11.870 1.00 93.25 92 LEU A O 1
ATOM 725 N N . VAL A 1 93 ? -18.888 1.685 11.409 1.00 92.62 93 VAL A N 1
ATOM 726 C CA . VAL A 1 93 ? -17.797 0.697 11.420 1.00 92.62 93 VAL A CA 1
ATOM 727 C C . VAL A 1 93 ? -17.570 0.151 12.829 1.00 92.62 93 VAL A C 1
ATOM 729 O O . VAL A 1 93 ? -17.457 -1.067 13.001 1.00 92.62 93 VAL A O 1
ATOM 732 N N . VAL A 1 94 ? -17.530 1.022 13.840 1.00 92.94 94 VAL A N 1
ATOM 733 C CA . VAL A 1 94 ? -17.331 0.637 15.245 1.00 92.94 94 VAL A CA 1
ATOM 734 C C . VAL A 1 94 ? -18.480 -0.243 15.723 1.00 92.94 94 VAL A C 1
ATOM 736 O O . VAL A 1 94 ? -18.237 -1.322 16.260 1.00 92.94 94 VAL A O 1
ATOM 739 N N . GLU A 1 95 ? -19.727 0.155 15.475 1.00 91.75 95 GLU A N 1
ATOM 740 C CA . GLU A 1 95 ? -20.909 -0.630 15.821 1.00 91.75 95 GLU A CA 1
ATOM 741 C C . GLU A 1 95 ? -20.857 -2.018 15.180 1.00 91.75 95 GLU A C 1
ATOM 743 O O . GLU A 1 95 ? -21.005 -3.032 15.871 1.00 91.75 95 GLU A O 1
ATOM 748 N N . LYS A 1 96 ? -20.578 -2.091 13.872 1.00 92.12 96 LYS A N 1
ATOM 749 C CA . LYS A 1 96 ? -20.510 -3.372 13.168 1.00 92.12 96 LYS A CA 1
ATOM 750 C C . LYS A 1 96 ? -19.394 -4.257 13.716 1.00 92.12 96 LYS A C 1
ATOM 752 O O . LYS A 1 96 ? -19.621 -5.448 13.934 1.00 92.12 96 LYS A O 1
ATOM 757 N N . THR A 1 97 ? -18.228 -3.681 13.993 1.00 91.88 97 THR A N 1
ATOM 758 C CA . THR A 1 97 ? -17.070 -4.401 14.539 1.00 91.88 97 THR A CA 1
ATOM 759 C C . THR A 1 97 ? -17.370 -4.942 15.935 1.00 91.88 97 THR A C 1
ATOM 761 O O . THR A 1 97 ? -17.191 -6.134 16.190 1.00 91.88 97 THR A O 1
ATOM 764 N N . LEU A 1 98 ? -17.909 -4.108 16.826 1.00 90.69 98 LEU A N 1
ATOM 765 C CA . LEU A 1 98 ? -18.221 -4.487 18.205 1.00 90.69 98 LEU A CA 1
ATOM 766 C C . LEU A 1 98 ? -19.402 -5.458 18.304 1.00 90.69 98 LEU A C 1
ATOM 768 O O . LEU A 1 98 ? -19.408 -6.309 19.189 1.00 90.69 98 LEU A O 1
ATOM 772 N N . SER A 1 99 ? -20.361 -5.408 17.373 1.00 86.44 99 SER A N 1
ATOM 773 C CA . SER A 1 99 ? -21.493 -6.350 17.336 1.00 86.44 99 SER A CA 1
ATOM 774 C C . SER A 1 99 ? -21.070 -7.817 17.172 1.00 86.44 99 SER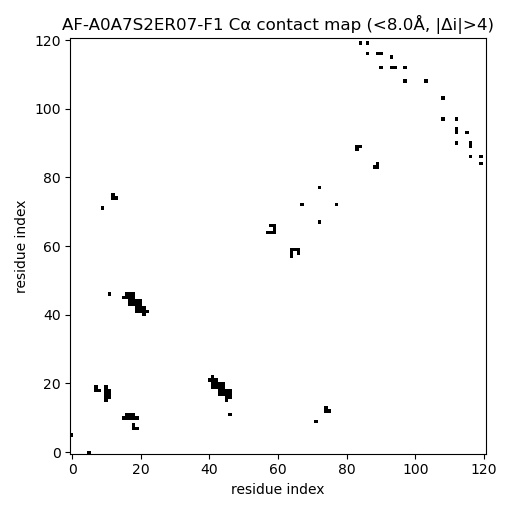 A C 1
ATOM 776 O O . SER A 1 99 ? -21.818 -8.726 17.536 1.00 86.44 99 SER A O 1
ATOM 778 N N . SER A 1 100 ? -19.860 -8.061 16.654 1.00 87.06 100 SER A N 1
ATOM 779 C CA . SER A 1 100 ? -19.290 -9.405 16.522 1.00 87.06 100 SER A CA 1
ATOM 780 C C . SER A 1 100 ? -18.795 -9.992 17.854 1.00 87.06 100 SER A C 1
ATOM 782 O O . SER A 1 100 ? -18.650 -11.211 17.978 1.00 87.06 100 SER A O 1
ATOM 784 N N . VAL A 1 101 ? -18.588 -9.154 18.876 1.00 87.69 101 VAL A N 1
ATOM 785 C CA . VAL A 1 101 ? -18.059 -9.548 20.186 1.00 87.69 101 VAL A CA 1
ATOM 786 C C . VAL A 1 101 ? -19.205 -9.986 21.101 1.00 87.69 101 VAL A C 1
ATOM 788 O O . VAL A 1 101 ? -19.972 -9.169 21.600 1.00 87.69 101 VAL A O 1
ATOM 791 N N . LYS A 1 102 ? -19.321 -11.296 21.354 1.00 84.00 102 LYS A N 1
ATOM 792 C CA . LYS A 1 102 ? -20.423 -11.881 22.153 1.00 84.00 102 LYS A CA 1
ATOM 793 C C . LYS A 1 102 ? -20.109 -12.075 23.639 1.00 84.00 102 LYS A C 1
ATOM 795 O O . LYS A 1 102 ? -21.018 -12.293 24.430 1.00 84.00 102 LYS A O 1
ATOM 800 N N . THR A 1 103 ? -18.834 -12.023 24.014 1.00 86.25 103 THR A N 1
ATOM 801 C CA . THR A 1 103 ? -18.356 -12.373 25.365 1.00 86.25 103 THR A CA 1
ATOM 802 C C . THR A 1 103 ? -18.473 -11.213 26.361 1.00 86.25 103 THR A C 1
ATOM 804 O O . THR A 1 103 ? -18.297 -11.404 27.560 1.00 86.25 103 THR A O 1
ATOM 807 N N . VAL A 1 104 ? -18.767 -10.003 25.881 1.00 88.31 104 VAL A N 1
ATOM 808 C CA . VAL A 1 104 ? -18.751 -8.764 26.670 1.00 88.31 104 VAL A CA 1
ATOM 809 C C . VAL A 1 104 ? -20.173 -8.226 26.847 1.00 88.31 104 VAL A C 1
ATOM 811 O O . VAL A 1 104 ? -21.012 -8.367 25.958 1.00 88.31 104 VAL A O 1
ATOM 814 N N . SER A 1 105 ? -20.461 -7.604 27.996 1.00 90.31 105 SER A N 1
ATOM 815 C CA . SER A 1 105 ? -21.768 -6.992 28.249 1.00 90.31 105 SER A CA 1
ATOM 816 C C . SER A 1 105 ? -22.052 -5.850 27.265 1.00 90.31 105 SER A C 1
ATOM 818 O O . SER A 1 105 ? -21.162 -5.083 26.892 1.00 90.31 105 SER A O 1
ATOM 820 N N . LYS A 1 106 ? -23.324 -5.699 26.868 1.00 86.94 106 LYS A N 1
ATOM 821 C CA . LYS A 1 106 ? -23.758 -4.612 25.970 1.00 86.94 106 LYS A CA 1
ATOM 822 C C . LYS A 1 106 ? -23.435 -3.225 26.526 1.00 86.94 106 LYS A C 1
ATOM 824 O O . LYS A 1 106 ? -23.125 -2.320 25.763 1.00 86.94 106 LYS A O 1
ATOM 829 N N . GLU A 1 107 ? -23.492 -3.077 27.845 1.00 91.56 107 GLU A N 1
ATOM 830 C CA . GLU A 1 107 ? -23.174 -1.826 28.530 1.00 91.56 107 GLU A CA 1
ATOM 831 C C . GLU A 1 107 ? -21.702 -1.437 28.350 1.00 91.56 107 GLU A C 1
ATOM 833 O O . GLU A 1 107 ? -21.411 -0.310 27.951 1.00 91.56 107 GLU A O 1
ATOM 838 N N . LEU A 1 108 ? -20.773 -2.378 28.550 1.00 90.31 108 LEU A N 1
ATOM 839 C CA . LEU A 1 108 ? -19.347 -2.115 28.363 1.00 90.31 108 LEU A CA 1
ATOM 840 C C . LEU A 1 108 ? -19.013 -1.843 26.889 1.00 90.31 108 LEU A C 1
ATOM 842 O O . LEU A 1 108 ? -18.240 -0.933 26.599 1.00 90.31 108 LEU A O 1
ATOM 846 N N . LEU A 1 109 ? -19.636 -2.565 25.950 1.00 90.69 109 LEU A N 1
ATOM 847 C CA . LEU A 1 109 ? -19.490 -2.283 24.515 1.00 90.69 109 LEU A CA 1
ATOM 848 C C . LEU A 1 109 ? -19.989 -0.875 24.153 1.00 90.69 109 LEU A C 1
ATOM 850 O O . LEU A 1 109 ? -19.348 -0.191 23.359 1.00 90.69 109 LEU A O 1
ATOM 854 N N . GLY A 1 110 ? -21.083 -0.419 24.772 1.00 91.06 110 GLY A N 1
ATOM 855 C CA . GLY A 1 110 ? -21.577 0.951 24.631 1.00 91.06 110 GLY A CA 1
ATOM 856 C C . GLY A 1 110 ? -20.576 1.990 25.140 1.00 91.06 110 GLY A C 1
ATOM 857 O O . GLY A 1 110 ? -20.279 2.949 24.434 1.00 91.06 110 GLY A O 1
ATOM 858 N N . GLN A 1 111 ? -19.988 1.768 26.320 1.00 93.00 111 GLN A N 1
ATOM 859 C CA . GLN A 1 111 ? -18.961 2.660 26.876 1.00 93.00 111 GLN A CA 1
ATOM 860 C C . GLN A 1 111 ? -17.703 2.722 25.997 1.00 93.00 111 GLN A C 1
ATOM 862 O O . GLN A 1 111 ? -17.148 3.801 25.788 1.00 93.00 111 GLN A O 1
ATOM 867 N N . VAL A 1 112 ? -17.255 1.578 25.465 1.00 92.62 112 VAL A N 1
ATOM 868 C CA . VAL A 1 112 ? -16.111 1.507 24.544 1.00 92.62 112 VAL A CA 1
ATOM 869 C C . VAL A 1 112 ? -16.415 2.255 23.248 1.00 92.62 112 VAL A C 1
ATOM 871 O O . VAL A 1 112 ? -15.601 3.075 22.835 1.00 92.62 112 VAL A O 1
ATOM 874 N N . ARG A 1 113 ? -17.593 2.041 22.647 1.00 92.81 113 ARG A N 1
ATOM 875 C CA . ARG A 1 113 ? -18.032 2.753 21.435 1.00 92.81 113 ARG A CA 1
ATOM 876 C C . ARG A 1 113 ? -17.980 4.265 21.626 1.00 92.81 113 ARG A C 1
ATOM 878 O O . ARG A 1 113 ? -17.364 4.942 20.813 1.00 92.81 113 ARG A O 1
ATOM 885 N N . THR A 1 114 ? -18.552 4.783 22.715 1.00 93.38 114 THR A N 1
ATOM 886 C CA . THR A 1 114 ? -18.515 6.222 23.018 1.00 93.38 114 THR A CA 1
ATOM 887 C C . THR A 1 114 ? -17.080 6.734 23.108 1.00 93.38 114 THR A C 1
ATOM 889 O O . THR A 1 114 ? -16.728 7.671 22.403 1.00 93.38 114 THR A O 1
ATOM 892 N N . LYS A 1 115 ? -16.211 6.058 23.873 1.00 93.00 115 LYS A N 1
ATOM 893 C CA . LYS A 1 115 ? -14.800 6.461 23.995 1.00 93.00 115 LYS A CA 1
ATOM 894 C C . LYS A 1 115 ? -14.037 6.435 22.668 1.00 93.00 115 LYS A C 1
ATOM 896 O O . LYS A 1 115 ? -13.165 7.270 22.465 1.00 93.00 115 LYS A O 1
ATOM 901 N N . MET A 1 116 ? -14.327 5.475 21.788 1.00 91.56 116 MET A N 1
ATOM 902 C CA . MET A 1 116 ? -13.696 5.403 20.465 1.00 91.56 116 MET A CA 1
ATOM 903 C C . MET A 1 116 ? -14.129 6.563 19.568 1.00 91.56 116 MET A C 1
ATOM 905 O O . MET A 1 116 ? -13.306 7.074 18.819 1.00 91.56 116 MET A O 1
ATOM 909 N N . LEU A 1 117 ? -15.392 6.986 19.653 1.00 91.00 117 LEU A N 1
ATOM 910 C CA . LEU A 1 117 ? -15.892 8.128 18.889 1.00 91.00 117 LEU A CA 1
ATOM 911 C C . LEU A 1 117 ? -15.370 9.459 19.428 1.00 91.00 117 LEU A C 1
ATOM 913 O O . LEU A 1 117 ? -15.047 10.341 18.645 1.00 91.00 117 LEU A O 1
ATOM 917 N N . ASP A 1 118 ? -15.237 9.592 20.744 1.00 90.56 118 ASP A N 1
ATOM 918 C CA . ASP A 1 118 ? -14.716 10.813 21.367 1.00 90.56 118 ASP A CA 1
ATOM 919 C C . ASP A 1 118 ? -13.214 11.018 21.105 1.00 90.56 118 ASP A C 1
ATOM 921 O O . ASP A 1 118 ? -12.725 12.132 21.215 1.00 90.56 118 ASP A O 1
ATOM 925 N N . TYR A 1 119 ? -12.472 9.967 20.736 1.00 85.19 119 TYR A N 1
ATOM 926 C CA . TYR A 1 119 ? -11.068 10.081 20.312 1.00 85.19 119 TYR A CA 1
ATOM 927 C C . TYR A 1 119 ? -10.903 10.710 18.917 1.00 85.19 119 TYR A C 1
ATOM 929 O O . TYR A 1 119 ? -9.815 11.154 18.558 1.00 85.19 119 TYR A O 1
ATOM 937 N N . VAL A 1 120 ? -11.957 10.676 18.105 1.00 77.06 120 VAL A N 1
ATOM 938 C CA . VAL A 1 120 ? -11.934 11.140 16.712 1.00 77.06 120 VAL A CA 1
ATOM 939 C C . VAL A 1 120 ? -12.204 12.650 16.611 1.00 77.06 120 VAL A C 1
ATOM 941 O O . VAL A 1 120 ? -11.886 13.246 15.582 1.00 77.06 120 VAL A O 1
ATOM 944 N N . GLU A 1 121 ? -12.766 13.258 17.660 1.00 63.56 121 GLU A N 1
ATOM 945 C CA . GLU A 1 121 ? -12.972 14.712 17.801 1.00 63.56 121 GLU A CA 1
ATOM 946 C C . GLU A 1 121 ? -11.737 15.425 18.369 1.00 63.56 121 GLU A C 1
ATOM 948 O O . GLU A 1 121 ? -11.452 16.545 17.883 1.00 63.56 121 GLU A O 1
#

Secondary structure (DSSP, 8-state):
--HHHHHHHHHHHSTT-EEEES---S-----------TT-SSEEEEPPTT-------PPTTSTTPPPPPHHHHTTS----------HHHHHHHHHHHHHT--SS-HHHHHHHHHHHHHT--

Sequence (121 aa):
AEDAVLERLNSVLEPSRLLVLAEKGGDVSLDSSEELPSEFQNTEIRANDDFRIFATMNPGGDFGKRELSPALRSRFTEIWVPSVIDRHSIDLVVEKTLSSVKTVSKELLGQVRTKMLDYVE